Protein AF-A0AAN4FDB9-F1 (afdb_monomer)

Solvent-accessible surface area (backbone atoms only — not comparable to full-atom values): 5758 Å² total; per-residue (Å²): 135,82,87,82,83,82,90,80,88,85,67,59,60,62,52,89,56,74,66,40,73,47,74,49,50,35,55,36,88,48,81,40,63,48,36,25,44,22,16,69,39,90,86,81,69,20,41,25,73,35,75,36,74,61,86,87,46,57,68,32,30,28,65,54,61,46,32,55,84,36,60,61,40,47,26,30,69,44,50,44,61,32,70,91,65,42,54,74,43,89,60,46,71,79,90,130

Structure (mmCIF, N/CA/C/O backbone):
data_AF-A0AAN4FDB9-F1
#
_entry.id   AF-A0AAN4FDB9-F1
#
loop_
_atom_site.group_PDB
_atom_site.id
_atom_site.type_symbol
_atom_site.label_atom_id
_atom_site.label_alt_id
_atom_site.label_comp_id
_atom_site.label_asym_id
_atom_site.label_entity_id
_atom_site.label_seq_id
_atom_site.pdbx_PDB_ins_code
_atom_site.Cartn_x
_atom_site.Cartn_y
_atom_site.Cartn_z
_atom_site.occupancy
_atom_site.B_iso_or_equiv
_atom_site.auth_seq_id
_atom_site.auth_comp_id
_atom_site.auth_asym_id
_atom_site.auth_atom_id
_atom_site.pdbx_PDB_model_num
ATOM 1 N N . MET A 1 1 ? 43.531 -9.371 -10.220 1.00 55.78 1 MET A N 1
ATOM 2 C CA . MET A 1 1 ? 42.069 -9.587 -10.251 1.00 55.78 1 MET A CA 1
ATOM 3 C C . MET A 1 1 ? 41.446 -8.346 -10.856 1.00 55.78 1 MET A C 1
ATOM 5 O O . MET A 1 1 ? 41.774 -7.264 -10.393 1.00 55.78 1 MET A O 1
ATOM 9 N N . ALA A 1 2 ? 40.654 -8.482 -11.918 1.00 71.88 2 ALA A N 1
ATOM 10 C CA . ALA A 1 2 ? 39.889 -7.366 -12.470 1.00 71.88 2 ALA A CA 1
ATOM 11 C C . ALA A 1 2 ? 38.563 -7.256 -11.708 1.00 71.88 2 ALA A C 1
ATOM 13 O O . ALA A 1 2 ? 37.924 -8.277 -11.453 1.00 71.8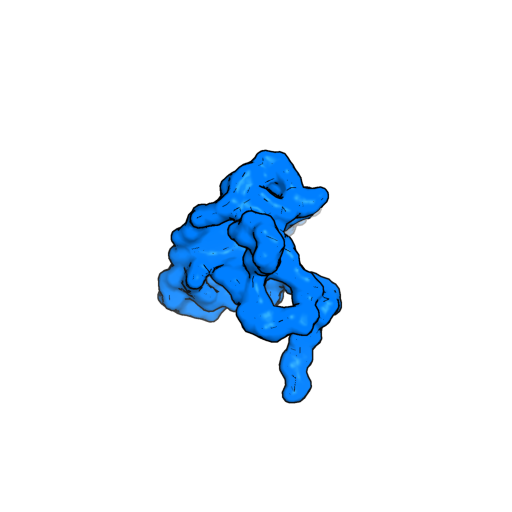8 2 ALA A O 1
ATOM 14 N N . THR A 1 3 ? 38.172 -6.044 -11.325 1.00 70.19 3 THR A N 1
ATOM 15 C CA . THR A 1 3 ? 36.861 -5.775 -10.729 1.00 70.19 3 THR A CA 1
ATOM 16 C C . THR A 1 3 ? 35.798 -5.995 -11.803 1.00 70.19 3 THR A C 1
ATOM 18 O O . THR A 1 3 ? 35.833 -5.344 -12.845 1.00 70.19 3 THR A O 1
ATOM 21 N N . LYS A 1 4 ? 34.889 -6.949 -11.585 1.00 77.88 4 LYS A N 1
ATOM 22 C CA . LYS A 1 4 ? 33.711 -7.138 -12.435 1.00 77.88 4 LYS A CA 1
ATOM 23 C C . LYS A 1 4 ? 32.624 -6.211 -11.902 1.00 77.88 4 LYS A C 1
ATOM 25 O O . LYS A 1 4 ? 32.110 -6.455 -10.816 1.00 77.88 4 LYS A O 1
ATOM 30 N N . GLU A 1 5 ? 32.312 -5.151 -12.636 1.00 79.19 5 GLU A N 1
ATOM 31 C CA . GLU A 1 5 ? 31.147 -4.320 -12.331 1.00 79.19 5 GLU A CA 1
ATOM 32 C C . GLU A 1 5 ? 29.906 -4.957 -12.955 1.00 79.19 5 GLU A C 1
ATOM 34 O O . GLU A 1 5 ? 29.921 -5.362 -14.120 1.00 79.19 5 GLU A O 1
ATOM 39 N N . GLU A 1 6 ? 28.847 -5.091 -12.164 1.00 80.56 6 GLU A N 1
ATOM 40 C CA . GLU A 1 6 ? 27.567 -5.636 -12.604 1.00 80.56 6 GLU A CA 1
ATOM 41 C C . GLU A 1 6 ? 26.566 -4.483 -12.696 1.00 80.56 6 GLU A C 1
ATOM 43 O O . GLU A 1 6 ? 26.271 -3.820 -11.702 1.00 80.56 6 GLU A O 1
ATOM 48 N N . PHE A 1 7 ? 26.090 -4.201 -13.910 1.00 79.19 7 PHE A N 1
ATOM 49 C CA . PHE A 1 7 ? 25.100 -3.159 -14.160 1.00 79.19 7 PHE A CA 1
ATOM 50 C C . PHE A 1 7 ? 23.716 -3.799 -14.271 1.00 79.19 7 PHE A C 1
ATOM 52 O O . PHE A 1 7 ? 23.419 -4.467 -15.260 1.00 79.19 7 PHE A O 1
ATOM 59 N N . ASN A 1 8 ? 22.876 -3.579 -13.260 1.00 76.50 8 ASN A N 1
ATOM 60 C CA . ASN A 1 8 ? 21.498 -4.061 -13.231 1.00 76.50 8 ASN A CA 1
ATOM 61 C C . ASN A 1 8 ? 20.541 -2.884 -13.448 1.00 76.50 8 ASN A C 1
ATOM 63 O O . ASN A 1 8 ? 20.541 -1.925 -12.676 1.00 76.50 8 ASN A O 1
ATOM 67 N N . HIS A 1 9 ? 19.720 -2.954 -14.500 1.00 74.12 9 HIS A N 1
ATOM 68 C CA . HIS A 1 9 ? 18.668 -1.967 -14.758 1.00 74.12 9 HIS A CA 1
ATOM 69 C C . HIS A 1 9 ? 17.405 -2.346 -13.984 1.00 74.12 9 HIS A C 1
ATOM 71 O O . HIS A 1 9 ? 16.762 -3.345 -14.305 1.00 74.12 9 HIS A O 1
ATOM 77 N N . TYR A 1 10 ? 17.051 -1.552 -12.973 1.00 73.25 10 TYR A N 1
ATOM 78 C CA . TYR A 1 10 ? 15.849 -1.759 -12.167 1.00 73.25 10 TYR A CA 1
ATOM 79 C C . TYR A 1 10 ? 14.712 -0.873 -12.684 1.00 73.25 10 TYR A C 1
ATOM 81 O O . TYR A 1 10 ? 14.764 0.352 -12.562 1.00 73.25 10 TYR A O 1
ATOM 89 N N . GLN A 1 11 ? 13.693 -1.486 -13.286 1.00 77.50 11 GLN A N 1
ATOM 90 C CA . GLN A 1 11 ? 12.529 -0.779 -13.817 1.00 77.50 11 GLN A CA 1
ATOM 91 C C . GLN A 1 11 ? 11.242 -1.397 -13.257 1.00 77.50 11 GLN A C 1
ATOM 93 O O . GLN A 1 11 ? 10.657 -2.249 -13.918 1.00 77.50 11 GLN A O 1
ATOM 98 N N . PRO A 1 12 ? 10.757 -0.932 -12.094 1.00 74.88 12 PRO A N 1
ATOM 99 C CA . PRO A 1 12 ? 9.598 -1.529 -11.427 1.00 74.88 12 PRO A CA 1
ATOM 100 C C . PRO A 1 12 ? 8.275 -1.282 -12.161 1.00 74.88 12 PRO A C 1
ATOM 102 O O . PRO A 1 12 ? 7.275 -1.944 -11.891 1.00 74.88 12 PRO A O 1
ATOM 105 N N . LEU A 1 13 ? 8.249 -0.337 -13.106 1.00 84.62 13 LEU A N 1
ATOM 106 C CA . LEU A 1 13 ? 7.088 -0.081 -13.953 1.00 84.62 13 LEU A CA 1
ATOM 107 C C . LEU A 1 13 ? 7.063 -1.068 -15.126 1.00 84.62 13 LEU A C 1
ATOM 109 O O . LEU A 1 13 ? 7.987 -1.125 -15.949 1.00 84.62 13 LEU A O 1
ATOM 113 N N . GLY A 1 14 ? 5.982 -1.841 -15.185 1.00 82.50 14 GLY A N 1
ATOM 114 C CA . GLY A 1 14 ? 5.726 -2.857 -16.201 1.00 82.50 14 GLY A CA 1
ATOM 115 C C . GLY A 1 14 ? 5.084 -2.312 -17.477 1.00 82.50 14 GLY A C 1
ATOM 116 O O . GLY A 1 14 ? 5.039 -3.026 -18.474 1.00 82.50 14 GLY A O 1
ATOM 117 N N . ASN A 1 15 ? 4.598 -1.067 -17.476 1.00 88.31 15 ASN A N 1
ATOM 118 C CA . ASN A 1 15 ? 3.941 -0.458 -18.635 1.00 88.31 15 ASN A CA 1
ATOM 119 C C . ASN A 1 15 ? 4.080 1.079 -18.643 1.00 88.31 15 ASN A C 1
ATOM 121 O O . ASN A 1 15 ? 4.709 1.662 -17.760 1.00 88.31 15 ASN A O 1
ATOM 125 N N . SER A 1 16 ? 3.526 1.735 -19.668 1.00 88.00 16 SER A N 1
ATOM 126 C CA . SER A 1 16 ? 3.627 3.182 -19.897 1.00 88.00 16 SER A CA 1
ATOM 127 C C . SER A 1 16 ? 2.555 4.026 -19.203 1.00 88.00 16 SER A C 1
ATOM 129 O O . SER A 1 16 ? 2.551 5.247 -19.372 1.00 88.00 16 SER A O 1
ATOM 131 N N . ASP A 1 17 ? 1.601 3.419 -18.497 1.00 92.56 17 ASP A N 1
ATOM 132 C CA . ASP A 1 17 ? 0.563 4.180 -17.812 1.00 92.56 17 ASP A CA 1
ATOM 133 C C . ASP A 1 17 ? 1.144 4.962 -16.615 1.00 92.56 17 ASP A C 1
ATOM 135 O O . ASP A 1 17 ? 2.025 4.462 -15.909 1.00 92.56 17 ASP A O 1
ATOM 139 N N . PRO A 1 18 ? 0.696 6.208 -16.370 1.00 92.50 18 PRO A N 1
ATOM 140 C CA . PRO A 1 18 ? 1.262 7.025 -15.305 1.00 92.50 18 PRO A CA 1
ATOM 141 C C . PRO A 1 18 ? 1.072 6.426 -13.903 1.00 92.50 18 PRO A C 1
ATOM 143 O O . PRO A 1 18 ? -0.049 6.248 -13.413 1.00 92.50 18 PRO A O 1
ATOM 146 N N . ALA A 1 19 ? 2.190 6.214 -13.208 1.00 95.56 19 ALA A N 1
ATOM 147 C CA . ALA A 1 19 ? 2.196 5.864 -11.795 1.00 95.56 19 ALA A CA 1
ATOM 148 C C . ALA A 1 19 ? 2.047 7.128 -10.934 1.00 95.56 19 ALA A C 1
ATOM 150 O O . ALA A 1 19 ? 2.965 7.946 -10.830 1.00 95.56 19 ALA A O 1
ATOM 151 N N . HIS A 1 20 ? 0.884 7.298 -10.307 1.00 97.19 20 HIS A N 1
ATOM 152 C CA . HIS A 1 20 ? 0.616 8.408 -9.398 1.00 97.19 20 HIS A CA 1
ATOM 153 C C . HIS A 1 20 ? 0.642 7.944 -7.947 1.00 97.19 20 HIS A C 1
ATOM 155 O O . HIS A 1 20 ? 0.166 6.858 -7.615 1.00 97.19 20 HIS A O 1
ATOM 161 N N . THR A 1 21 ? 1.135 8.808 -7.065 1.00 98.00 21 THR A N 1
ATOM 162 C CA . THR A 1 21 ? 1.131 8.561 -5.625 1.00 98.00 21 THR A CA 1
ATOM 163 C C . THR A 1 21 ? -0.048 9.238 -4.929 1.00 98.00 21 THR A C 1
ATOM 165 O O . THR A 1 21 ? -0.695 10.154 -5.452 1.00 98.00 21 THR A O 1
ATOM 168 N N . ALA A 1 22 ? -0.344 8.751 -3.733 1.00 98.31 22 ALA A N 1
ATOM 169 C CA . ALA A 1 22 ? -1.238 9.355 -2.764 1.00 98.31 22 ALA A CA 1
ATOM 170 C C . ALA A 1 22 ? -0.668 9.173 -1.354 1.00 98.31 22 ALA A C 1
ATOM 172 O O . ALA A 1 22 ? 0.297 8.434 -1.146 1.00 98.31 22 ALA A O 1
ATOM 173 N N . ILE A 1 23 ? -1.279 9.865 -0.395 1.00 97.81 23 ILE A N 1
ATOM 174 C CA . ILE A 1 23 ? -0.965 9.747 1.026 1.00 97.81 23 ILE A CA 1
ATOM 175 C C . ILE A 1 23 ? -2.214 9.356 1.808 1.00 97.81 23 ILE A C 1
ATOM 177 O O . ILE A 1 23 ? -3.313 9.808 1.483 1.00 97.81 23 ILE A O 1
ATOM 181 N N . ALA A 1 24 ? -2.055 8.525 2.834 1.00 97.62 24 ALA A N 1
ATOM 182 C CA . ALA A 1 24 ? -3.135 8.167 3.752 1.00 97.62 24 ALA A CA 1
ATOM 183 C C . ALA A 1 24 ? -2.588 7.775 5.137 1.00 97.62 24 ALA A C 1
ATOM 185 O O . ALA A 1 24 ? -1.398 7.464 5.258 1.00 97.62 24 ALA A O 1
ATOM 186 N N . PRO A 1 25 ? -3.428 7.779 6.190 1.00 98.06 25 PRO A N 1
ATOM 187 C CA . PRO A 1 25 ? -3.019 7.344 7.520 1.00 98.06 25 PRO A CA 1
ATOM 188 C C . PRO A 1 25 ? -2.493 5.901 7.542 1.00 98.06 25 PRO A C 1
ATOM 190 O O . PRO A 1 25 ? -3.137 4.990 7.023 1.00 98.06 25 PRO A O 1
ATOM 193 N N . GLY A 1 26 ? -1.337 5.700 8.176 1.00 97.31 26 GLY A N 1
ATOM 194 C CA . GLY A 1 26 ? -0.664 4.406 8.308 1.00 97.31 26 GLY A CA 1
ATOM 195 C C . GLY A 1 26 ? -1.016 3.659 9.592 1.00 97.31 26 GLY A C 1
ATOM 196 O O . GLY A 1 26 ? -1.172 4.264 10.658 1.00 97.31 26 GLY A O 1
ATOM 197 N N . GLY A 1 27 ? -1.137 2.336 9.484 1.00 97.19 27 GLY A N 1
ATOM 198 C CA . GLY A 1 27 ? -1.389 1.408 10.589 1.00 97.19 27 GLY A CA 1
ATOM 199 C C . GLY A 1 27 ? -0.447 0.202 10.588 1.00 97.19 27 GLY A C 1
ATOM 200 O O . GLY A 1 27 ? -0.848 -0.869 11.032 1.00 97.19 27 GLY A O 1
ATOM 201 N N . LEU A 1 28 ? 0.772 0.351 10.057 1.00 97.19 28 LEU A N 1
ATOM 202 C CA . LEU A 1 28 ? 1.752 -0.736 9.983 1.00 97.19 28 LEU A CA 1
ATOM 203 C C . LEU A 1 28 ? 2.093 -1.273 11.381 1.00 97.19 28 LEU A C 1
ATOM 205 O O . LEU A 1 28 ? 2.201 -0.514 12.341 1.00 97.19 28 LEU A O 1
ATOM 209 N N . SER A 1 29 ? 2.300 -2.583 11.486 1.00 95.50 29 SER A N 1
ATOM 210 C CA . SER A 1 29 ? 2.687 -3.260 12.732 1.00 95.50 29 SER A CA 1
ATOM 211 C C . SER A 1 29 ? 4.197 -3.491 12.855 1.00 95.50 29 SER A C 1
ATOM 213 O O . SER A 1 29 ? 4.686 -3.776 13.948 1.00 95.50 29 SER A O 1
ATOM 215 N N . ALA A 1 30 ? 4.944 -3.353 11.756 1.00 96.19 30 ALA A N 1
ATOM 216 C CA . ALA A 1 30 ? 6.385 -3.567 11.687 1.00 96.19 30 ALA A CA 1
ATOM 217 C C . ALA A 1 30 ? 7.024 -2.762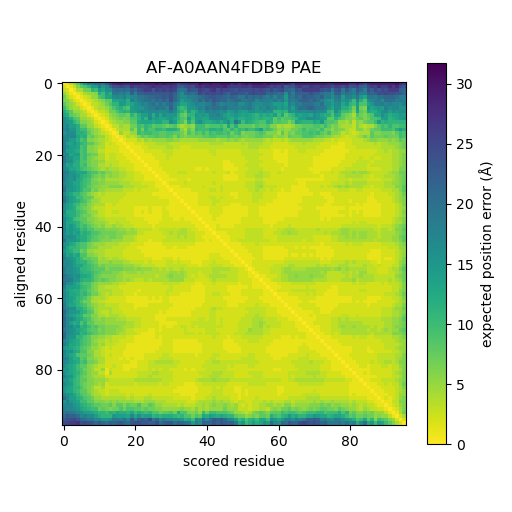 10.541 1.00 96.19 30 ALA A C 1
ATOM 219 O O . ALA A 1 30 ? 6.335 -2.140 9.724 1.00 96.19 30 ALA A O 1
ATOM 220 N N . LYS A 1 31 ? 8.360 -2.806 10.461 1.00 97.56 31 LYS A N 1
ATOM 221 C CA . LYS A 1 31 ? 9.118 -2.276 9.320 1.00 97.56 31 LYS A CA 1
ATOM 222 C C . LYS A 1 31 ? 8.673 -2.970 8.036 1.00 97.56 31 LYS A C 1
ATOM 224 O O . LYS A 1 31 ? 8.728 -4.191 7.947 1.00 97.56 31 LYS A O 1
ATOM 229 N N . THR A 1 32 ? 8.268 -2.173 7.059 1.00 98.00 32 THR A N 1
ATOM 230 C CA . THR A 1 32 ? 7.697 -2.624 5.794 1.00 98.00 32 THR A CA 1
ATOM 231 C C . THR A 1 32 ? 8.473 -1.985 4.637 1.00 98.00 32 THR A C 1
ATOM 233 O O . THR A 1 32 ? 8.560 -0.753 4.566 1.00 98.00 32 THR A O 1
ATOM 236 N N . PRO A 1 33 ? 9.076 -2.784 3.743 1.00 97.69 33 PRO A N 1
ATOM 237 C CA . PRO A 1 33 ? 9.804 -2.268 2.588 1.00 97.69 33 PRO A CA 1
ATOM 238 C C . PRO A 1 33 ? 8.865 -1.629 1.554 1.00 97.69 33 PRO A C 1
ATOM 240 O O . PRO A 1 33 ? 7.678 -1.949 1.483 1.00 97.69 33 PRO A O 1
ATOM 243 N N . ALA A 1 34 ? 9.409 -0.742 0.715 1.00 96.94 34 ALA A N 1
ATOM 244 C CA . ALA A 1 34 ? 8.710 -0.288 -0.488 1.00 96.94 34 ALA A CA 1
ATOM 245 C C . ALA A 1 34 ? 8.369 -1.486 -1.394 1.00 96.94 34 ALA A C 1
ATOM 247 O O . ALA A 1 34 ? 8.962 -2.552 -1.253 1.00 96.94 34 ALA A O 1
ATOM 248 N N . MET A 1 35 ? 7.429 -1.297 -2.319 1.00 96.88 35 MET A N 1
ATOM 249 C CA . MET A 1 35 ? 6.886 -2.346 -3.192 1.00 96.88 35 MET A CA 1
ATOM 250 C C . MET A 1 35 ? 6.006 -3.389 -2.484 1.00 96.88 35 MET A C 1
ATOM 252 O O . MET A 1 35 ? 5.684 -4.419 -3.065 1.00 96.88 35 MET A O 1
ATOM 256 N N . THR A 1 36 ? 5.552 -3.111 -1.259 1.00 97.75 36 THR A N 1
ATOM 257 C CA . THR A 1 36 ? 4.615 -3.982 -0.526 1.00 97.75 36 THR A CA 1
ATOM 258 C C . THR A 1 36 ? 3.155 -3.614 -0.839 1.00 97.75 36 THR A C 1
ATOM 260 O O . THR A 1 36 ? 2.806 -2.435 -0.703 1.00 97.75 36 THR A O 1
ATOM 263 N N . PRO A 1 37 ? 2.279 -4.568 -1.206 1.00 97.75 37 PRO A N 1
ATOM 264 C CA . PRO A 1 37 ? 0.843 -4.328 -1.358 1.00 97.75 37 PRO A CA 1
ATOM 265 C C . PRO A 1 37 ? 0.166 -3.913 -0.044 1.00 97.75 37 PRO A C 1
ATOM 267 O O . PRO A 1 37 ? 0.439 -4.463 1.024 1.00 97.75 37 PRO A O 1
ATOM 270 N N . LEU A 1 38 ? -0.750 -2.949 -0.123 1.00 98.06 38 LEU A N 1
ATOM 271 C CA . LEU A 1 38 ? -1.469 -2.387 1.021 1.00 98.06 38 LEU A CA 1
ATOM 272 C C . LEU A 1 38 ? -2.981 -2.563 0.872 1.00 98.06 38 LEU A C 1
ATOM 274 O O . LEU A 1 38 ? -3.521 -2.414 -0.222 1.00 98.06 38 LEU A O 1
ATOM 278 N N . MET A 1 39 ? -3.667 -2.777 1.993 1.00 97.69 39 MET A N 1
ATOM 279 C CA . MET A 1 39 ? -5.128 -2.781 2.099 1.00 97.69 39 MET A CA 1
ATOM 280 C C . MET A 1 39 ? -5.613 -1.785 3.158 1.00 97.69 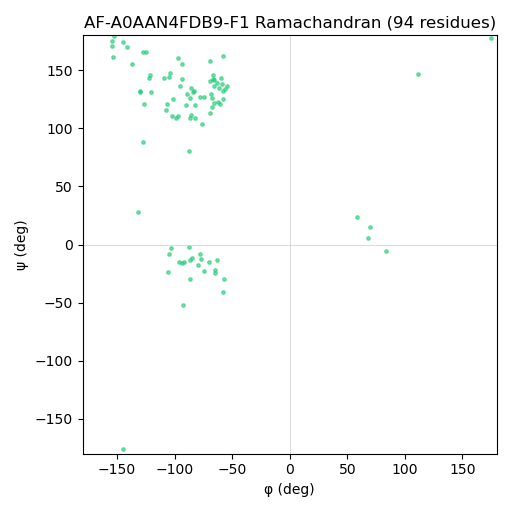39 MET A C 1
ATOM 282 O O . MET A 1 39 ? -4.836 -1.302 3.986 1.00 97.69 39 MET A O 1
ATOM 286 N N . LEU A 1 40 ? -6.910 -1.474 3.145 1.00 97.50 40 LEU A N 1
ATOM 287 C CA . LEU A 1 40 ? -7.542 -0.702 4.216 1.00 97.50 40 LEU A CA 1
ATOM 288 C C . LEU A 1 40 ? -8.000 -1.627 5.339 1.00 97.50 40 LEU A C 1
ATOM 290 O O . LEU A 1 40 ? -8.800 -2.531 5.115 1.00 97.50 40 LEU A O 1
ATOM 294 N N . ASP A 1 41 ? -7.577 -1.334 6.565 1.00 96.06 41 ASP A N 1
ATOM 295 C CA . ASP A 1 41 ? -8.144 -1.979 7.741 1.00 96.06 41 ASP A CA 1
ATOM 296 C C . ASP A 1 41 ? -9.610 -1.547 7.936 1.00 96.06 41 ASP A C 1
ATOM 298 O O . ASP A 1 41 ? -9.933 -0.354 7.997 1.00 96.06 41 ASP A O 1
ATOM 302 N N . GLY A 1 42 ? -10.513 -2.524 8.046 1.00 93.38 42 GLY A N 1
ATOM 303 C CA . GLY A 1 42 ? -11.958 -2.284 8.107 1.00 93.38 42 GLY A CA 1
ATOM 304 C C . GLY A 1 42 ? -12.413 -1.510 9.348 1.00 93.38 42 GLY A C 1
ATOM 305 O O . GLY A 1 42 ? -13.436 -0.822 9.299 1.00 93.38 42 GLY A O 1
ATOM 306 N N . THR A 1 43 ? -11.639 -1.574 10.435 1.00 95.81 43 THR A N 1
ATOM 307 C CA . THR A 1 43 ? -11.984 -0.963 11.726 1.00 95.81 43 THR A CA 1
ATOM 308 C C . THR A 1 43 ? 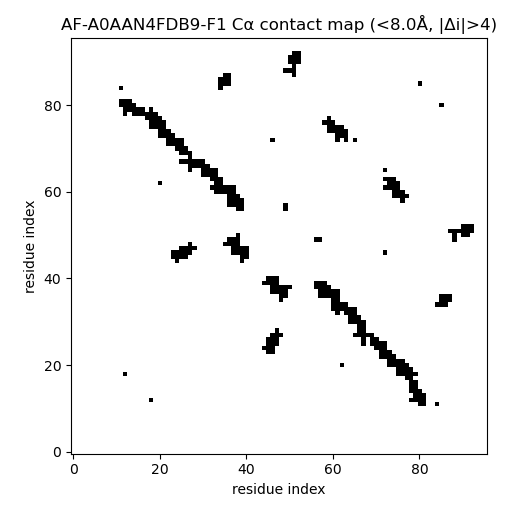-11.410 0.447 11.853 1.00 95.81 43 THR A C 1
ATOM 310 O O . THR A 1 43 ? -12.125 1.399 12.156 1.00 95.81 43 THR A O 1
ATOM 313 N N . THR A 1 44 ? -10.112 0.597 11.606 1.00 95.38 44 THR A N 1
ATOM 314 C CA . THR A 1 44 ? -9.353 1.836 11.816 1.00 95.38 44 THR A CA 1
ATOM 315 C C . THR A 1 44 ? -9.298 2.728 10.582 1.00 95.38 44 THR A C 1
ATOM 317 O O . THR A 1 44 ? -8.938 3.899 10.708 1.00 95.38 44 THR A O 1
ATOM 320 N N . ARG A 1 45 ? -9.647 2.199 9.398 1.00 95.00 45 ARG A N 1
ATOM 321 C CA . ARG A 1 45 ? -9.547 2.884 8.095 1.00 95.00 45 ARG A CA 1
ATOM 322 C C . ARG A 1 45 ? -8.130 3.349 7.747 1.00 95.00 45 ARG A C 1
ATOM 324 O O . ARG A 1 45 ? -7.957 4.273 6.955 1.00 95.00 45 ARG A O 1
ATOM 331 N N . LYS A 1 46 ? -7.118 2.715 8.340 1.00 97.62 46 LYS A N 1
ATOM 332 C CA . LYS A 1 46 ? -5.702 2.962 8.058 1.00 97.62 46 LYS A CA 1
ATOM 333 C C . LYS A 1 46 ? -5.188 1.989 7.007 1.00 97.62 46 LYS A C 1
ATOM 335 O O . LYS A 1 46 ? -5.716 0.887 6.870 1.00 97.62 46 LYS A O 1
ATOM 340 N N . LEU A 1 47 ? -4.137 2.389 6.299 1.00 98.00 47 LEU A N 1
ATOM 341 C CA . LEU A 1 47 ? -3.407 1.491 5.414 1.00 98.00 47 LEU A CA 1
ATOM 342 C C . LEU A 1 47 ? -2.545 0.525 6.228 1.00 98.00 47 LEU A C 1
ATOM 344 O O . LEU A 1 47 ? -1.730 0.945 7.056 1.00 98.00 47 LEU A O 1
ATOM 348 N N . VAL A 1 48 ? -2.727 -0.761 5.952 1.00 97.69 48 VAL A N 1
ATOM 349 C CA . VAL A 1 48 ? -1.973 -1.887 6.510 1.00 97.69 48 VAL A CA 1
ATOM 350 C C . VAL A 1 48 ? -1.454 -2.760 5.366 1.00 97.69 48 VAL A C 1
ATOM 352 O O . VAL A 1 48 ? -1.889 -2.604 4.226 1.00 97.69 48 VAL A O 1
ATOM 355 N N . VAL A 1 49 ? -0.515 -3.665 5.648 1.00 97.75 49 VAL A N 1
ATOM 356 C CA . VAL A 1 49 ? -0.061 -4.656 4.657 1.00 97.75 49 VAL A CA 1
ATOM 357 C C . VAL A 1 49 ? -1.243 -5.538 4.255 1.00 97.75 49 VAL A C 1
ATOM 359 O O . VAL A 1 49 ? -2.014 -5.953 5.120 1.00 97.75 49 VAL A O 1
ATOM 362 N N . TRP A 1 50 ? -1.410 -5.786 2.955 1.00 97.69 50 TRP A N 1
ATOM 363 C CA . TRP A 1 50 ? -2.436 -6.708 2.467 1.00 97.69 50 TRP A CA 1
ATOM 364 C C . TRP A 1 50 ? -2.133 -8.139 2.919 1.00 97.69 50 TRP A C 1
ATOM 366 O O . TRP A 1 50 ? -0.989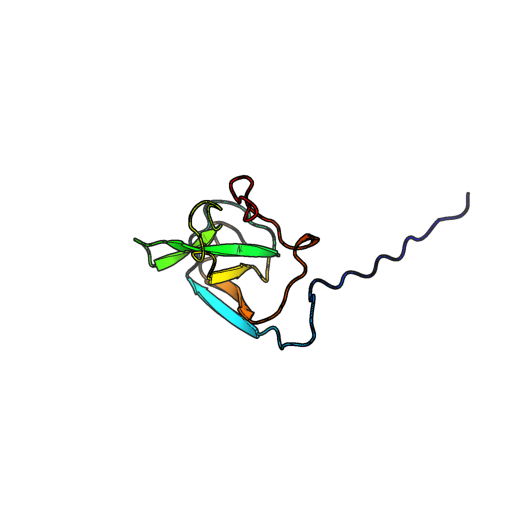 -8.584 2.858 1.00 97.69 50 TRP A O 1
ATOM 376 N N . ASP A 1 51 ? -3.159 -8.852 3.385 1.00 94.00 51 ASP A N 1
ATOM 377 C CA . ASP A 1 51 ? -3.011 -10.193 3.961 1.00 94.00 51 ASP A CA 1
ATOM 378 C C . ASP A 1 51 ? -2.823 -11.312 2.928 1.00 94.00 51 ASP A C 1
ATOM 380 O O . ASP A 1 51 ? -2.436 -12.415 3.301 1.00 94.00 51 ASP A O 1
ATOM 384 N N . GLY A 1 52 ? -3.062 -11.036 1.643 1.00 94.12 52 GLY A N 1
ATOM 385 C CA . GLY A 1 52 ? -2.934 -12.016 0.564 1.00 94.12 52 GLY A CA 1
ATOM 386 C C . GLY A 1 52 ? -4.150 -12.916 0.360 1.00 94.12 52 GLY A C 1
ATOM 387 O O . GLY A 1 52 ? -4.170 -13.683 -0.589 1.00 94.12 52 GLY A O 1
ATOM 388 N N . THR A 1 53 ? -5.165 -12.839 1.219 1.00 92.06 53 THR A N 1
ATOM 389 C CA . THR A 1 53 ? -6.275 -13.810 1.239 1.00 92.06 53 THR A CA 1
ATOM 390 C C . THR A 1 53 ? -7.574 -13.268 0.663 1.00 92.06 53 THR A C 1
ATOM 392 O O . THR A 1 53 ? -8.433 -14.039 0.243 1.00 92.06 53 THR A O 1
ATOM 395 N N . THR A 1 54 ? -7.744 -11.943 0.671 1.00 90.25 54 THR A N 1
ATOM 396 C CA . THR A 1 54 ? -8.960 -11.302 0.163 1.00 90.25 54 THR A CA 1
ATOM 397 C C . THR A 1 54 ? -8.715 -10.711 -1.220 1.00 90.25 54 THR A C 1
ATOM 399 O O . THR A 1 54 ? -8.024 -9.692 -1.350 1.00 90.25 54 THR A O 1
ATOM 402 N N . ASP A 1 55 ? -9.332 -11.315 -2.234 1.00 88.81 55 ASP A N 1
ATOM 403 C CA . ASP A 1 55 ? -9.266 -10.860 -3.624 1.00 88.81 55 ASP A CA 1
ATOM 404 C C . ASP A 1 55 ? -9.722 -9.404 -3.763 1.00 88.81 55 ASP A C 1
ATOM 406 O O . ASP A 1 55 ? -10.737 -8.976 -3.206 1.00 88.81 55 ASP A O 1
ATOM 410 N N . GLY A 1 56 ? -8.945 -8.614 -4.505 1.00 90.50 56 GLY A N 1
ATOM 411 C CA . GLY A 1 56 ? -9.242 -7.202 -4.756 1.00 90.50 56 GLY A CA 1
ATOM 412 C C . GLY A 1 56 ? -9.133 -6.277 -3.534 1.00 90.50 56 GLY A C 1
ATOM 413 O O . GLY A 1 56 ? -9.454 -5.095 -3.653 1.00 90.50 56 GLY A O 1
ATOM 414 N N . ALA A 1 57 ? -8.676 -6.761 -2.371 1.00 95.62 57 ALA A N 1
ATOM 415 C CA . ALA A 1 57 ? -8.510 -5.915 -1.183 1.00 95.62 57 ALA A CA 1
ATOM 416 C C . ALA A 1 57 ? -7.223 -5.072 -1.198 1.00 95.62 57 ALA A C 1
ATOM 418 O O . ALA A 1 57 ? -7.127 -4.092 -0.454 1.00 95.62 57 ALA A O 1
ATOM 419 N N . ALA A 1 58 ? -6.243 -5.414 -2.040 1.00 96.50 58 ALA A N 1
ATOM 420 C CA . ALA A 1 58 ? -5.068 -4.579 -2.255 1.00 96.50 58 ALA A CA 1
ATOM 421 C C . ALA A 1 58 ? -5.465 -3.288 -2.998 1.00 96.50 58 ALA A C 1
ATOM 423 O O . ALA A 1 58 ? -5.864 -3.318 -4.159 1.00 96.50 58 ALA A O 1
ATOM 424 N N . VAL A 1 59 ? -5.348 -2.141 -2.327 1.00 96.69 59 VAL A N 1
ATOM 425 C CA . VAL A 1 59 ? -5.758 -0.820 -2.845 1.00 96.69 59 VAL A CA 1
ATOM 426 C C . VAL A 1 59 ? -4.586 0.045 -3.314 1.00 96.69 59 VAL A C 1
ATOM 428 O O . VAL A 1 59 ? -4.790 1.159 -3.798 1.00 96.69 59 VAL A O 1
ATOM 431 N N . GLY A 1 60 ? -3.352 -0.431 -3.149 1.00 97.19 60 GLY A N 1
ATOM 432 C CA . GLY A 1 60 ? -2.155 0.269 -3.598 1.00 97.19 60 GLY A CA 1
ATOM 433 C C . GLY A 1 60 ? -0.862 -0.424 -3.186 1.00 97.19 60 GLY A C 1
ATOM 434 O O . GLY A 1 60 ? -0.880 -1.437 -2.492 1.00 97.19 60 GLY A O 1
ATOM 435 N N . ILE A 1 61 ? 0.268 0.144 -3.605 1.00 97.81 61 ILE A N 1
ATOM 436 C CA . ILE A 1 61 ? 1.613 -0.384 -3.325 1.00 97.81 61 ILE A CA 1
ATOM 437 C C . ILE A 1 61 ? 2.413 0.666 -2.557 1.00 97.81 61 ILE A C 1
ATOM 439 O O . ILE A 1 61 ? 2.455 1.830 -2.955 1.00 97.81 61 ILE A O 1
ATOM 443 N N . LEU A 1 62 ? 3.064 0.279 -1.460 1.00 98.00 62 LEU A N 1
ATOM 444 C CA . LEU A 1 62 ? 3.880 1.185 -0.655 1.00 98.00 62 LEU A CA 1
ATOM 445 C C . LEU A 1 62 ? 5.034 1.758 -1.495 1.00 98.00 62 LEU A C 1
ATOM 447 O O . LEU A 1 62 ? 5.869 1.012 -2.000 1.00 98.00 62 LEU A O 1
ATOM 451 N N . ALA A 1 63 ? 5.099 3.083 -1.632 1.00 97.06 63 ALA A N 1
ATOM 452 C CA . ALA A 1 63 ? 6.093 3.736 -2.487 1.00 97.06 63 ALA A CA 1
ATOM 453 C C . ALA A 1 63 ? 7.419 3.997 -1.757 1.00 97.06 63 ALA A C 1
ATOM 455 O O . ALA A 1 63 ? 8.481 4.016 -2.371 1.00 97.06 63 ALA A O 1
ATOM 456 N N . VAL A 1 64 ? 7.359 4.206 -0.440 1.00 96.50 64 VAL A N 1
ATOM 457 C CA . VAL A 1 64 ? 8.519 4.496 0.411 1.00 96.50 64 VAL A CA 1
ATOM 458 C C . VAL A 1 64 ? 8.480 3.562 1.609 1.00 96.50 64 VAL A C 1
ATOM 460 O O . VAL A 1 64 ? 7.440 3.448 2.254 1.00 96.50 64 VAL A O 1
ATOM 463 N N . ALA A 1 65 ? 9.605 2.910 1.911 1.00 97.62 65 ALA A N 1
ATOM 464 C CA . ALA A 1 65 ? 9.715 2.045 3.080 1.00 97.62 65 ALA A CA 1
ATOM 465 C C . ALA A 1 65 ? 9.323 2.807 4.356 1.00 97.62 65 ALA A C 1
ATOM 467 O O . ALA A 1 65 ? 9.710 3.961 4.548 1.00 97.62 65 ALA A O 1
ATOM 468 N N . ALA A 1 66 ? 8.552 2.153 5.216 1.00 97.88 66 ALA A N 1
ATOM 469 C CA . ALA A 1 66 ? 7.943 2.758 6.392 1.00 97.88 66 ALA A CA 1
ATOM 470 C C . ALA A 1 66 ? 7.891 1.750 7.544 1.00 97.88 66 ALA A C 1
ATOM 472 O O . ALA A 1 66 ? 8.251 0.584 7.394 1.00 97.88 66 ALA A O 1
ATOM 473 N N . ASP A 1 67 ? 7.460 2.193 8.717 1.00 97.19 67 ASP A N 1
ATOM 474 C CA . ASP A 1 67 ? 7.337 1.338 9.896 1.00 97.19 67 ASP A CA 1
ATOM 475 C C . ASP A 1 67 ? 6.129 1.727 10.758 1.00 97.19 67 ASP A C 1
ATOM 477 O O . ASP A 1 67 ? 5.354 2.618 10.405 1.00 97.19 67 ASP A O 1
ATOM 481 N N . GLN A 1 68 ? 5.962 1.065 11.903 1.00 95.69 68 GLN A N 1
ATOM 482 C CA . GLN A 1 68 ? 4.839 1.282 12.817 1.00 95.69 68 GLN A CA 1
ATOM 483 C C . GLN A 1 68 ? 4.770 2.691 13.426 1.00 95.69 68 GLN A C 1
ATOM 485 O O . GLN A 1 68 ? 3.758 3.062 14.017 1.00 95.69 68 GLN A O 1
ATOM 490 N N . THR A 1 69 ? 5.839 3.485 13.312 1.00 96.50 69 THR A N 1
ATOM 491 C CA . THR A 1 69 ? 5.863 4.880 13.773 1.00 96.50 69 THR A CA 1
ATOM 492 C C . THR A 1 69 ? 5.350 5.850 12.706 1.00 96.50 69 THR A C 1
ATOM 494 O O . THR A 1 69 ? 5.039 7.003 13.008 1.00 96.50 69 THR A O 1
ATOM 497 N N . SER A 1 70 ? 5.212 5.383 11.461 1.00 96.12 70 SER A N 1
ATOM 498 C CA . SER A 1 70 ? 4.771 6.188 10.325 1.00 96.12 70 SER A CA 1
ATOM 499 C C . SER A 1 70 ? 3.263 6.424 10.382 1.00 96.12 70 SER A C 1
ATOM 501 O O . SER A 1 70 ? 2.453 5.557 10.059 1.00 96.12 70 SER A O 1
ATOM 503 N N . THR A 1 71 ? 2.869 7.635 10.776 1.00 96.19 71 THR A N 1
ATOM 504 C CA . THR A 1 71 ? 1.452 8.028 10.863 1.00 96.19 71 THR A CA 1
ATOM 505 C C . THR A 1 71 ? 0.820 8.276 9.497 1.00 96.19 71 THR A C 1
ATOM 507 O O . THR A 1 71 ? -0.399 8.188 9.370 1.00 96.19 71 THR A O 1
ATOM 510 N N . THR A 1 72 ? 1.632 8.568 8.479 1.00 97.69 72 THR A N 1
ATOM 511 C CA . THR A 1 72 ? 1.219 8.782 7.088 1.00 97.69 72 THR A CA 1
ATOM 512 C C . THR A 1 72 ? 2.089 7.934 6.175 1.00 97.69 72 THR A C 1
ATOM 514 O O . THR A 1 72 ? 3.311 7.954 6.302 1.00 97.69 72 THR A O 1
ATOM 517 N N . LEU A 1 73 ? 1.464 7.207 5.252 1.00 98.12 73 LEU A N 1
ATOM 518 C CA . LEU A 1 73 ? 2.150 6.419 4.233 1.00 98.12 73 LEU A CA 1
ATOM 519 C C . LEU A 1 73 ? 1.971 7.070 2.869 1.00 98.12 73 LEU A C 1
ATOM 521 O O . LEU A 1 73 ? 0.886 7.560 2.557 1.00 98.12 73 LEU A O 1
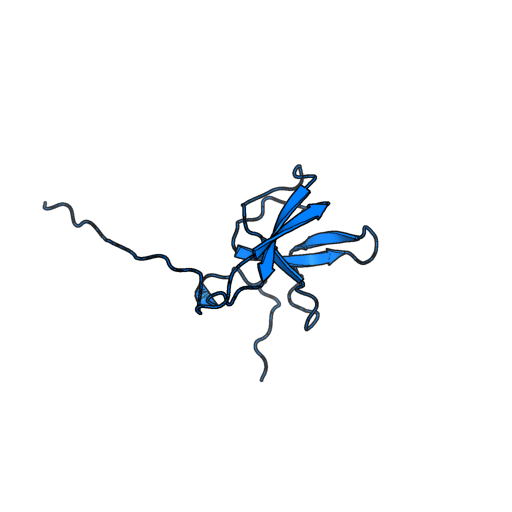ATOM 525 N N . THR A 1 74 ? 3.020 7.010 2.054 1.00 98.31 74 THR A N 1
ATOM 526 C CA . THR A 1 74 ? 2.972 7.352 0.630 1.00 98.31 74 THR A CA 1
ATOM 527 C C . THR A 1 74 ? 2.905 6.065 -0.176 1.00 98.31 74 THR A C 1
ATOM 529 O O . THR A 1 74 ? 3.768 5.197 -0.037 1.00 98.31 74 THR A O 1
ATOM 532 N N . PHE A 1 75 ? 1.899 5.939 -1.033 1.00 98.19 75 PHE A N 1
ATOM 533 C CA . PHE A 1 75 ? 1.648 4.731 -1.814 1.00 98.19 75 PHE A CA 1
ATOM 534 C C . PHE A 1 75 ? 1.290 5.074 -3.259 1.00 98.19 75 PHE A C 1
ATOM 536 O O . PHE A 1 75 ? 0.806 6.170 -3.545 1.00 98.19 75 PHE A O 1
ATOM 543 N N 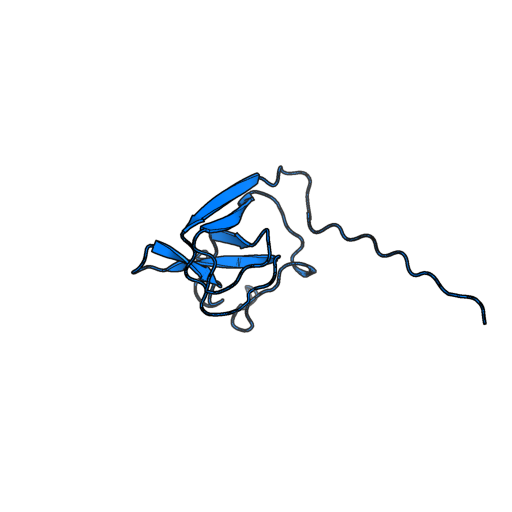. TYR A 1 76 ? 1.534 4.144 -4.175 1.00 98.12 76 TYR A N 1
ATOM 544 C CA . TYR A 1 76 ? 1.072 4.215 -5.553 1.00 98.12 76 TYR A CA 1
ATOM 545 C C . TYR A 1 76 ? -0.406 3.836 -5.628 1.00 98.12 76 TYR A C 1
ATOM 547 O O . TYR A 1 76 ? -0.803 2.778 -5.141 1.00 98.12 76 TYR A O 1
ATOM 555 N N . LYS A 1 77 ? -1.209 4.709 -6.243 1.00 97.00 77 LYS A N 1
ATOM 556 C CA . LYS A 1 77 ? -2.657 4.528 -6.465 1.00 97.00 77 LYS A CA 1
ATOM 557 C C . LYS A 1 77 ? -3.013 4.171 -7.914 1.00 97.00 77 LYS A C 1
ATOM 559 O O . LYS A 1 77 ? -4.176 3.944 -8.222 1.00 97.00 77 LYS A O 1
ATOM 564 N N . SER A 1 78 ? -2.034 4.227 -8.811 1.00 96.50 78 SER A N 1
ATOM 565 C CA . SER A 1 78 ? -2.146 3.878 -10.229 1.00 96.50 78 SER A CA 1
ATOM 566 C C . SER A 1 78 ? -0.771 3.470 -10.754 1.00 96.50 78 SER A C 1
ATOM 568 O O . SER A 1 78 ? 0.233 3.685 -10.066 1.00 96.50 78 SER A O 1
ATOM 570 N N . GLY A 1 79 ? -0.723 2.945 -11.977 1.00 95.38 79 GLY A N 1
ATOM 571 C CA . GLY A 1 79 ? 0.491 2.425 -12.599 1.00 95.38 79 GLY A CA 1
ATOM 572 C C . GLY A 1 79 ? 0.426 0.908 -12.765 1.00 95.38 79 GLY A C 1
ATOM 573 O O . GLY A 1 79 ? -0.110 0.211 -11.901 1.00 95.38 79 GLY A O 1
ATOM 574 N N . SER A 1 80 ? 1.029 0.390 -13.832 1.00 95.44 80 SER A N 1
ATOM 575 C CA . SER A 1 80 ? 1.324 -1.038 -13.967 1.00 95.44 80 SER A CA 1
ATOM 576 C C . SER A 1 80 ? 2.703 -1.339 -13.387 1.00 95.44 80 SER A C 1
ATOM 578 O O . SER A 1 80 ? 3.714 -0.822 -13.870 1.00 95.44 80 SER A O 1
ATOM 580 N N . PHE A 1 81 ? 2.758 -2.206 -12.380 1.00 94.56 81 PHE A N 1
ATOM 581 C CA . PHE A 1 81 ? 4.000 -2.636 -11.736 1.00 94.56 81 PHE A CA 1
ATOM 582 C C . PHE A 1 81 ? 4.378 -4.043 -12.186 1.00 94.56 81 PHE A C 1
ATOM 584 O O . PHE A 1 81 ? 3.508 -4.865 -12.472 1.00 94.56 81 PHE A O 1
ATOM 591 N N . ARG A 1 82 ? 5.680 -4.321 -12.267 1.00 93.44 82 ARG A N 1
ATOM 592 C CA . ARG A 1 82 ? 6.165 -5.673 -12.544 1.00 93.44 82 ARG A CA 1
ATOM 593 C C . ARG A 1 82 ? 5.863 -6.576 -11.359 1.00 93.44 82 ARG A C 1
ATOM 595 O O . ARG A 1 82 ? 6.202 -6.242 -10.228 1.00 93.44 82 ARG A O 1
ATOM 602 N N . TYR A 1 83 ? 5.256 -7.727 -11.632 1.00 91.12 83 TYR A N 1
ATOM 603 C CA . TYR A 1 83 ? 4.875 -8.687 -10.597 1.00 91.12 83 TYR A CA 1
ATOM 604 C C . TYR A 1 83 ? 6.084 -9.155 -9.772 1.00 91.12 83 TYR A C 1
ATOM 606 O O . TYR A 1 83 ? 5.988 -9.225 -8.554 1.00 91.12 83 TYR A O 1
ATOM 614 N N . GLU A 1 84 ? 7.224 -9.398 -10.425 1.00 91.12 84 GLU A N 1
ATOM 615 C CA . GLU A 1 84 ? 8.480 -9.846 -9.801 1.00 91.12 84 GLU A CA 1
ATOM 616 C C . GLU A 1 84 ? 9.120 -8.837 -8.835 1.00 91.12 84 GLU A C 1
ATOM 618 O O . GLU A 1 84 ? 9.900 -9.226 -7.968 1.00 91.12 84 GLU A O 1
ATOM 623 N N . ASP A 1 85 ? 8.785 -7.552 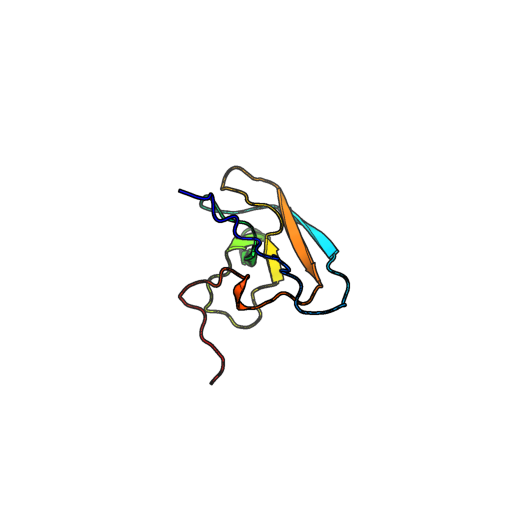-8.976 1.00 92.25 85 ASP A N 1
ATOM 624 C CA . ASP A 1 85 ? 9.314 -6.477 -8.136 1.00 92.25 85 ASP A CA 1
ATOM 625 C C . ASP A 1 85 ? 8.401 -6.166 -6.942 1.00 92.25 85 ASP A C 1
ATOM 627 O O . ASP A 1 85 ? 8.824 -5.496 -5.997 1.00 92.25 85 ASP A O 1
A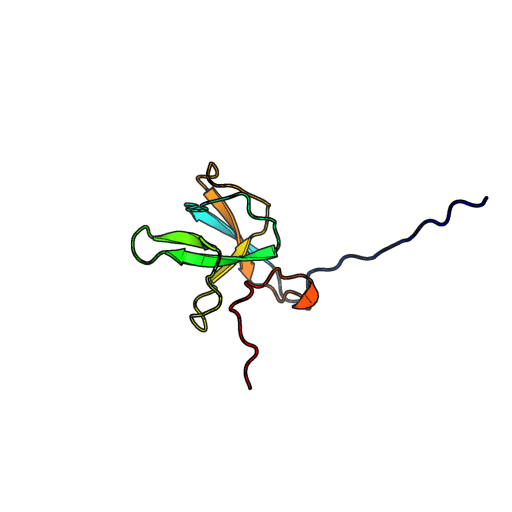TOM 631 N N . VAL A 1 86 ? 7.146 -6.627 -6.978 1.00 94.75 86 VAL A N 1
ATOM 632 C CA . VAL A 1 86 ? 6.180 -6.460 -5.891 1.00 94.75 86 VAL A CA 1
ATOM 633 C C . VAL A 1 86 ? 6.393 -7.553 -4.846 1.00 94.75 86 VAL A C 1
ATOM 635 O O . VAL A 1 86 ? 6.496 -8.738 -5.150 1.00 94.75 86 VAL A O 1
ATOM 638 N N . LEU A 1 87 ? 6.445 -7.146 -3.580 1.00 95.50 87 LEU A N 1
ATOM 639 C CA . LEU A 1 87 ? 6.676 -8.035 -2.446 1.00 95.50 87 LEU A CA 1
ATOM 640 C C . LEU A 1 87 ? 5.344 -8.608 -1.960 1.00 95.50 87 LEU A C 1
ATOM 642 O O . LEU A 1 87 ? 4.741 -8.101 -1.013 1.00 95.50 87 LEU A O 1
ATOM 646 N N . TRP A 1 88 ? 4.865 -9.636 -2.656 1.00 94.88 88 TRP A N 1
ATOM 647 C CA . TRP A 1 88 ? 3.599 -10.295 -2.350 1.00 94.88 88 TRP A CA 1
ATOM 648 C C . TRP A 1 88 ? 3.636 -11.032 -1.000 1.00 94.88 88 TRP A C 1
ATOM 650 O O . TRP A 1 88 ? 4.662 -11.622 -0.646 1.00 94.88 88 TRP A O 1
ATOM 660 N N . PRO A 1 89 ? 2.535 -11.012 -0.226 1.00 93.81 89 PRO A N 1
ATOM 661 C CA . PRO A 1 89 ? 2.416 -11.832 0.974 1.00 93.81 89 PRO A CA 1
ATOM 662 C C . PRO A 1 89 ? 2.380 -13.321 0.602 1.00 93.81 89 PRO A C 1
ATOM 664 O O . PRO A 1 89 ? 1.793 -13.696 -0.406 1.00 93.81 89 PRO A O 1
ATOM 667 N N . GLU A 1 90 ? 2.952 -14.181 1.449 1.00 90.38 90 GLU A N 1
ATOM 668 C CA . GLU A 1 90 ? 3.037 -15.636 1.212 1.00 90.38 90 GLU A CA 1
ATOM 669 C C . GLU A 1 90 ? 1.668 -16.300 0.991 1.00 90.38 90 GLU A C 1
ATOM 671 O O . GLU A 1 90 ? 1.564 -17.289 0.275 1.00 90.38 90 GLU A O 1
ATOM 676 N N . ALA A 1 91 ? 0.612 -15.749 1.594 1.00 90.75 91 ALA A N 1
ATOM 677 C CA . ALA A 1 91 ? -0.744 -16.269 1.468 1.00 90.75 91 ALA A CA 1
ATOM 678 C C . ALA A 1 91 ? -1.434 -15.909 0.139 1.00 90.75 91 ALA A C 1
ATOM 680 O O . ALA A 1 91 ? -2.524 -16.420 -0.108 1.00 90.75 91 ALA A O 1
ATOM 681 N N . ALA A 1 92 ? -0.834 -15.049 -0.695 1.00 88.25 92 ALA A N 1
ATOM 682 C CA . ALA A 1 92 ? -1.370 -14.737 -2.014 1.00 88.25 92 ALA A CA 1
ATOM 683 C C . ALA A 1 92 ? -1.322 -15.980 -2.908 1.00 88.25 92 ALA A C 1
ATOM 685 O O . ALA A 1 92 ? -0.257 -16.548 -3.146 1.00 88.25 92 ALA A O 1
ATOM 686 N N . SER A 1 93 ? -2.482 -16.397 -3.407 1.00 83.19 93 SER A N 1
ATOM 687 C CA . SER A 1 93 ? -2.581 -17.437 -4.426 1.00 83.19 93 SER A CA 1
ATOM 688 C C . SER A 1 93 ? -2.657 -16.813 -5.811 1.00 83.19 93 SER A C 1
ATOM 690 O O . SER A 1 93 ? -3.437 -15.883 -6.021 1.00 83.19 93 SER A O 1
ATOM 692 N N . ASP A 1 94 ? -1.920 -17.371 -6.767 1.00 78.44 94 ASP A N 1
ATOM 693 C CA . ASP A 1 94 ? -2.177 -17.093 -8.177 1.00 78.44 94 ASP A CA 1
ATOM 694 C C . ASP A 1 94 ? -3.558 -17.663 -8.563 1.00 78.44 94 ASP A C 1
ATOM 696 O O . ASP A 1 94 ? -3.950 -18.738 -8.093 1.00 78.44 94 ASP A O 1
ATOM 700 N N . GLU A 1 95 ? -4.313 -16.944 -9.402 1.00 64.88 95 GLU A N 1
ATOM 701 C CA . GLU A 1 95 ? -5.556 -17.477 -9.976 1.00 64.88 95 GLU A CA 1
ATOM 702 C C . GLU A 1 95 ? -5.251 -18.762 -10.772 1.00 64.88 95 GLU A C 1
ATOM 704 O O . GLU A 1 95 ? -4.243 -18.850 -11.477 1.00 64.88 95 GLU A O 1
ATOM 709 N N . THR A 1 96 ? -6.115 -19.771 -10.620 1.00 56.09 96 THR A N 1
ATOM 710 C CA . THR A 1 96 ? -5.984 -21.102 -11.249 1.00 56.09 96 THR A CA 1
ATOM 711 C C . THR A 1 96 ? -6.649 -21.181 -12.614 1.00 56.09 96 THR A C 1
ATOM 713 O O . THR A 1 96 ? -7.687 -20.512 -12.814 1.00 56.09 96 THR A O 1
#

pLDDT: mean 91.63, std 9.28, range [55.78, 98.31]

Nearest PDB structures (foldseek):
  8xqb-assembly1_N1  TM=9.177E-01  e=1.976E-15  Escherichia phage Lambda
  1tcz-assembly1_A  TM=9.865E-01  e=3.118E-12  Lambdavirus lambda
  5mfd-assembly2_D  TM=9.683E-01  e=3.419E-11  Lambdavirus lambda
  1td0-assembly4_D  TM=9.673E-01  e=1.778E-09  Enterobacteria phage P21
  8hdt-assembly1_G  TM=5.720E-01  e=2.754E-01  uncultured cyanophage

Organism: Escherichia coli (NCBI:txid562)

Radius of gyration: 15.36 Å; Cα contacts (8 Å, |Δi|>4): 185; chains: 1; bounding box: 54×31×34 Å

Sequence (96 aa):
MATKEEFNHYQPLGNSDPAHTAIAPGGLSAKTPAMTPLMLDGTTRKLVVWDGTTDGAAVGILAVAADQTSTTLTFYKSGSFRYEDVLWPEAASDET

InterPro domains:
  IPR004195 Head decoration protein D [PF02924] (4-95)
  IPR036630 Head decoration protein D superfamily [SSF51274] (16-95)

Secondary structure (DSSP, 8-state):
------------B-SSS---EEEEEB--SS-B-TT-EEEE-TTT--EEE--S-STT-EEEEESS-B-TT-SEEEEESS--B-GGGS---TTPPPP-

Mean predicted aligned error: 5.64 Å

Foldseek 3Di:
DDDDDDDDDDDFFPDDDDWDKDKWFAQEAFWDAFLFFWFQDPPPRHIYGDQQADPPRRQFTFHHTDTRVGRMTMTTRDGHGDPVSHDHHPNRDDDD